Protein AF-A0A969IIK5-F1 (afdb_monomer)

Secondary structure (DSSP, 8-state):
----------------------------------PPP-PPPGGGG-EEETTEEE-EEEEE-SSEEEEEETTTTEEEEEEEE-TTS-EEE---S-SSHHHHHH-S-TTTTPPP-SS-SPPGGG---BTTB-

Solvent-accessible surface area (backbone atoms only — not comparable to full-atom values): 8649 Å² total; per-residue (Å²): 138,86,89,82,89,84,89,87,80,90,82,89,82,78,88,78,85,79,73,75,81,82,64,85,67,76,74,64,79,75,76,65,75,77,68,77,55,69,79,71,62,51,70,49,30,54,50,70,57,96,90,38,84,30,41,60,45,78,50,77,60,100,70,40,37,39,35,34,28,69,66,55,57,14,51,62,34,34,39,33,56,49,100,85,64,50,53,40,62,78,52,74,70,56,83,30,47,66,46,52,72,71,36,94,67,76,62,59,44,38,64,73,66,100,66,70,83,85,58,68,94,78,57,67,71,58,96,93,39,112

Sequence (130 aa):
MKYFFILLCIGIAACNNSAQNDSHTTNSMNTEKQLPAQLPNSNDFTNTVDGKPVSLYVLKTKHLQVAVTNYGARVVSILTADKNGNLVDVVVGPGTLQGFIDSKEPYYGAAIGRYGNRIAKGKFSLEGKE

Radius of gyration: 29.65 Å; Cα contacts (8 Å, |Δi|>4): 155; chains: 1; bounding box: 77×71×74 Å

Nearest PDB structures (foldseek):
  1so0-assembly4_D  TM=9.244E-01  e=1.349E-03  Homo sapiens
  4rnl-assembly4_D  TM=9.174E-01  e=1.330E-02  Streptomyces platensis
  1lur-assembly2_B  TM=9.137E-01  e=9.774E-02  Caenorhabditis elegans
  3v5n-assembly1_A  TM=3.559E-01  e=3.115E+00  Sinorhizobium meliloti 1021
  3v5n-assembly1_D  TM=3.744E-01  e=5.939E+00  Sinorhizobium meliloti 1021

Structure (mmCIF, N/CA/C/O backbone):
data_AF-A0A969IIK5-F1
#
_entry.id   AF-A0A969IIK5-F1
#
loop_
_atom_site.group_PDB
_atom_site.id
_atom_site.type_symbol
_atom_site.label_atom_id
_atom_site.label_alt_id
_atom_site.label_comp_id
_atom_site.label_asym_id
_atom_site.label_entity_id
_atom_site.label_seq_id
_atom_site.pdbx_PDB_ins_code
_atom_site.Cartn_x
_atom_site.Cartn_y
_atom_site.Cartn_z
_atom_site.occupancy
_atom_site.B_iso_or_equiv
_atom_site.auth_seq_id
_atom_site.auth_comp_id
_atom_site.auth_asym_id
_atom_site.auth_atom_id
_atom_site.pdbx_PDB_model_num
ATOM 1 N N . MET A 1 1 ? 54.899 -58.977 13.298 1.00 42.81 1 MET A N 1
ATOM 2 C CA . MET A 1 1 ? 55.547 -58.088 14.281 1.00 42.81 1 MET A CA 1
ATOM 3 C C . MET A 1 1 ? 54.466 -57.455 15.145 1.00 42.81 1 MET A C 1
ATOM 5 O O . MET A 1 1 ? 53.545 -56.882 14.591 1.00 42.81 1 MET A O 1
ATOM 9 N N . LYS A 1 2 ? 54.619 -57.628 16.467 1.00 40.28 2 LYS A N 1
ATOM 10 C CA . LYS A 1 2 ? 53.996 -56.930 17.612 1.00 40.28 2 LYS A CA 1
ATOM 11 C C . LYS A 1 2 ? 52.464 -56.965 17.793 1.00 40.28 2 LYS A C 1
ATOM 13 O O . LYS A 1 2 ? 51.731 -56.098 17.341 1.00 40.28 2 LYS A O 1
ATOM 18 N N . TYR A 1 3 ? 52.067 -57.963 18.586 1.00 44.69 3 TYR A N 1
ATOM 19 C CA . TYR A 1 3 ? 50.927 -58.007 19.509 1.00 44.69 3 TYR A CA 1
ATOM 20 C C . TYR A 1 3 ? 51.191 -57.171 20.779 1.00 44.69 3 TYR A C 1
ATOM 22 O O . TYR A 1 3 ? 52.332 -57.180 21.240 1.00 44.69 3 TYR A O 1
ATOM 30 N N . PHE A 1 4 ? 50.145 -56.566 21.366 1.00 51.97 4 PHE A N 1
ATOM 31 C CA . PHE A 1 4 ? 49.877 -56.374 22.819 1.00 51.97 4 PHE A CA 1
ATOM 32 C C . PHE A 1 4 ? 48.523 -55.619 22.921 1.00 51.97 4 PHE A C 1
ATOM 34 O O . PHE A 1 4 ? 48.443 -54.509 22.412 1.00 51.97 4 PHE A O 1
ATOM 41 N N . PHE A 1 5 ? 47.345 -56.154 23.276 1.00 43.84 5 PHE A N 1
ATOM 42 C CA . PHE A 1 5 ? 46.831 -56.856 24.470 1.00 43.84 5 PHE A CA 1
ATOM 43 C C . PHE A 1 5 ? 46.961 -56.072 25.800 1.00 43.84 5 PHE A C 1
ATOM 45 O O . PHE A 1 5 ? 48.067 -55.853 26.267 1.00 43.84 5 PHE A O 1
ATOM 52 N N . ILE A 1 6 ? 45.793 -55.787 26.415 1.00 42.25 6 ILE A N 1
ATOM 53 C CA . ILE A 1 6 ? 45.451 -55.849 27.865 1.00 42.25 6 ILE A CA 1
ATOM 54 C C . ILE A 1 6 ? 45.126 -54.542 28.616 1.00 42.25 6 ILE A C 1
ATOM 56 O O . ILE A 1 6 ? 46.024 -53.788 28.960 1.00 42.25 6 ILE A O 1
ATOM 60 N N . LEU A 1 7 ? 43.810 -54.442 28.925 1.00 41.62 7 LEU A N 1
ATOM 61 C CA . LEU A 1 7 ? 43.107 -54.073 30.184 1.00 41.62 7 LEU A CA 1
ATOM 62 C C . LEU A 1 7 ? 43.461 -52.740 30.877 1.00 41.62 7 LEU A C 1
ATOM 64 O O . LEU A 1 7 ? 44.579 -52.269 30.803 1.00 41.62 7 LEU A O 1
ATOM 68 N N . LEU A 1 8 ? 42.652 -52.117 31.737 1.00 45.31 8 LEU A N 1
ATOM 69 C CA . LEU A 1 8 ? 41.259 -52.151 32.225 1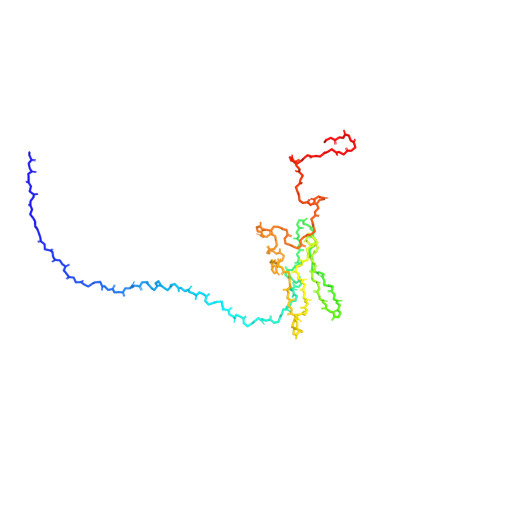.00 45.31 8 LEU A CA 1
ATOM 70 C C . LEU A 1 8 ? 41.303 -51.199 33.440 1.00 45.31 8 LEU A C 1
ATOM 72 O O . LEU A 1 8 ? 42.283 -51.258 34.177 1.00 45.31 8 LEU A O 1
ATOM 76 N N . CYS A 1 9 ? 40.280 -50.357 33.626 1.00 40.09 9 CYS A N 1
ATOM 77 C CA . CYS A 1 9 ? 39.748 -49.809 34.898 1.00 40.09 9 CYS A CA 1
ATOM 78 C C . CYS A 1 9 ? 38.956 -48.533 34.553 1.00 40.09 9 CYS A C 1
ATOM 80 O O . CYS A 1 9 ? 39.534 -47.494 34.263 1.00 40.09 9 CYS A O 1
ATOM 82 N N . ILE A 1 10 ? 37.651 -48.627 34.285 1.00 52.69 10 ILE A N 1
ATOM 83 C CA . ILE A 1 10 ? 36.560 -48.456 35.265 1.00 52.69 10 ILE A CA 1
ATOM 84 C C . ILE A 1 10 ? 36.731 -47.173 36.092 1.00 52.69 10 ILE A C 1
ATOM 86 O O . ILE A 1 10 ? 37.371 -47.170 37.137 1.00 52.69 10 ILE A O 1
ATOM 90 N N . GLY A 1 11 ? 36.085 -46.104 35.626 1.00 48.62 11 GLY A N 1
ATOM 91 C CA . GLY A 1 11 ? 35.717 -44.940 36.423 1.00 48.62 11 GLY A CA 1
ATOM 92 C C . GLY A 1 11 ? 34.214 -44.727 36.285 1.00 48.62 11 GLY A C 1
ATOM 93 O O . GLY A 1 11 ? 33.744 -44.201 35.282 1.00 48.62 11 GLY A O 1
ATOM 94 N N . ILE A 1 12 ? 33.463 -45.212 37.268 1.00 60.09 12 ILE A N 1
ATOM 95 C CA . ILE A 1 12 ? 32.034 -44.957 37.447 1.00 60.09 12 ILE A CA 1
ATOM 96 C C . ILE A 1 12 ? 31.938 -43.645 38.231 1.00 60.09 12 ILE A C 1
ATOM 98 O O . ILE A 1 12 ? 32.580 -43.551 39.273 1.00 60.09 12 ILE A O 1
ATOM 102 N N . ALA A 1 13 ? 31.154 -42.670 37.767 1.00 49.69 13 ALA A N 1
ATOM 103 C CA . ALA A 1 13 ? 30.126 -41.997 38.575 1.00 49.69 13 ALA A CA 1
ATOM 104 C C . ALA A 1 13 ? 29.624 -40.693 37.930 1.00 49.69 13 ALA A C 1
ATOM 106 O O . ALA A 1 13 ? 30.382 -39.763 37.679 1.00 49.69 13 ALA A O 1
ATOM 107 N N . ALA A 1 14 ? 28.294 -40.655 37.810 1.00 40.50 14 ALA A N 1
ATOM 108 C CA . ALA A 1 14 ? 27.405 -39.497 37.808 1.00 40.50 14 ALA A CA 1
ATOM 109 C C . ALA A 1 14 ? 27.432 -38.548 36.596 1.00 40.50 14 ALA A C 1
ATOM 111 O O . ALA A 1 14 ? 28.144 -37.548 36.549 1.00 40.50 14 ALA A O 1
ATOM 112 N N . CYS A 1 15 ? 26.491 -38.792 35.680 1.00 42.62 15 CYS A N 1
ATOM 113 C CA . CYS A 1 15 ? 25.853 -37.733 34.906 1.00 42.62 15 CYS A CA 1
ATOM 114 C C . CYS A 1 15 ? 25.255 -36.707 35.881 1.00 42.62 15 CYS A C 1
ATOM 116 O O . CYS A 1 15 ? 24.324 -37.039 36.616 1.00 42.62 15 CYS A O 1
ATOM 118 N N . ASN A 1 16 ? 25.767 -35.475 35.888 1.00 47.62 16 ASN A N 1
ATOM 119 C CA . ASN A 1 16 ? 25.029 -34.366 36.475 1.00 47.62 16 ASN A CA 1
ATOM 120 C C . ASN A 1 16 ? 24.072 -33.816 35.414 1.00 47.62 16 ASN A C 1
ATOM 122 O O . ASN A 1 16 ? 24.467 -33.523 34.284 1.00 47.62 16 ASN A O 1
ATOM 126 N N . ASN A 1 17 ? 22.800 -33.759 35.780 1.00 49.94 17 ASN A N 1
ATOM 127 C CA . ASN A 1 17 ? 21.692 -33.433 34.906 1.00 49.94 17 ASN A CA 1
ATOM 128 C C . ASN A 1 17 ? 21.657 -31.912 34.696 1.00 49.94 17 ASN A C 1
ATOM 130 O O . ASN A 1 17 ? 21.157 -31.178 35.541 1.00 49.94 17 ASN A O 1
ATOM 134 N N . SER A 1 18 ? 22.152 -31.450 33.554 1.00 47.81 18 SER A N 1
ATOM 135 C CA . SER A 1 18 ? 21.667 -30.212 32.939 1.00 47.81 18 SER A CA 1
ATOM 136 C C . SER A 1 18 ? 20.978 -30.608 31.642 1.00 47.81 18 SER A C 1
ATOM 138 O O . SER A 1 18 ? 21.447 -30.303 30.548 1.00 47.81 18 SER A O 1
ATOM 140 N N . ALA A 1 19 ? 19.905 -31.391 31.778 1.00 37.28 19 ALA A N 1
ATOM 141 C CA . ALA A 1 19 ? 19.026 -31.703 30.669 1.00 37.28 19 ALA A CA 1
ATOM 142 C C . ALA A 1 19 ? 18.372 -30.400 30.217 1.00 37.28 19 ALA A C 1
ATOM 144 O O . ALA A 1 19 ? 17.672 -29.727 30.979 1.00 37.28 19 ALA A O 1
ATOM 145 N N . GLN A 1 20 ? 18.657 -30.049 28.968 1.00 37.12 20 GLN A N 1
ATOM 146 C CA . GLN A 1 20 ? 17.870 -29.101 28.215 1.00 37.12 20 GLN A CA 1
ATOM 147 C C . GLN A 1 20 ? 16.406 -29.524 28.325 1.00 37.12 20 GLN A C 1
ATOM 149 O O . GLN A 1 20 ? 16.059 -30.669 28.037 1.00 37.12 20 GLN A O 1
ATOM 154 N N . ASN A 1 21 ? 15.553 -28.601 28.765 1.00 28.95 21 ASN A N 1
ATOM 155 C CA . ASN A 1 21 ? 14.134 -28.723 28.497 1.00 28.95 21 ASN A CA 1
ATOM 156 C C . ASN A 1 21 ? 13.971 -28.622 26.977 1.00 28.95 21 ASN A C 1
ATOM 158 O O . ASN A 1 21 ? 13.843 -27.526 26.435 1.00 28.95 21 ASN A O 1
ATOM 162 N N . ASP A 1 22 ? 13.931 -29.774 26.311 1.00 39.34 22 ASP A N 1
ATOM 163 C CA . ASP A 1 22 ? 13.134 -29.962 25.104 1.00 39.34 22 ASP A CA 1
ATOM 164 C C . ASP A 1 22 ? 11.659 -29.859 25.507 1.00 39.34 22 ASP A C 1
ATOM 166 O O . ASP A 1 22 ? 10.883 -30.813 25.504 1.00 39.34 22 ASP A O 1
ATOM 170 N N . SER A 1 23 ? 11.255 -28.654 25.896 1.00 28.80 23 SER A N 1
ATOM 171 C CA . SER A 1 23 ? 9.874 -28.259 25.763 1.00 28.80 23 SER A CA 1
ATOM 172 C C . SER A 1 23 ? 9.663 -28.057 24.273 1.00 28.80 23 SER A C 1
ATOM 174 O O . SER A 1 23 ? 10.060 -27.044 23.695 1.00 28.80 23 SER A O 1
ATOM 176 N N . HIS A 1 24 ? 8.997 -29.036 23.667 1.00 38.16 24 HIS A N 1
ATOM 177 C CA . HIS A 1 24 ? 8.016 -28.782 22.6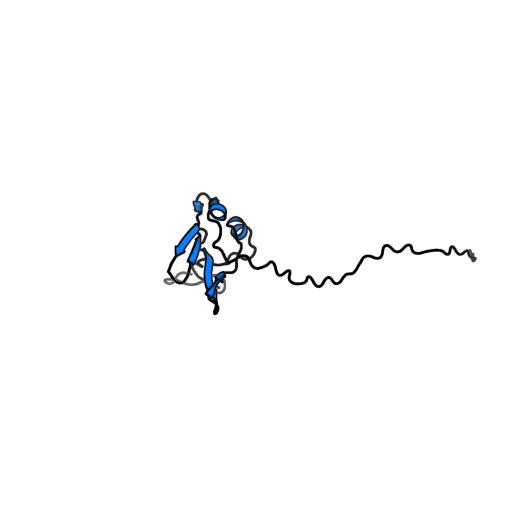29 1.00 38.16 24 HIS A CA 1
ATOM 178 C C . HIS A 1 24 ? 7.058 -27.723 23.187 1.00 38.16 24 HIS A C 1
ATOM 180 O O . HIS A 1 24 ? 5.989 -28.023 23.713 1.00 38.16 24 HIS A O 1
ATOM 186 N N . THR A 1 25 ? 7.484 -26.464 23.154 1.00 26.25 25 THR A N 1
ATOM 187 C CA . THR A 1 25 ? 6.641 -25.335 23.478 1.00 26.25 25 THR A CA 1
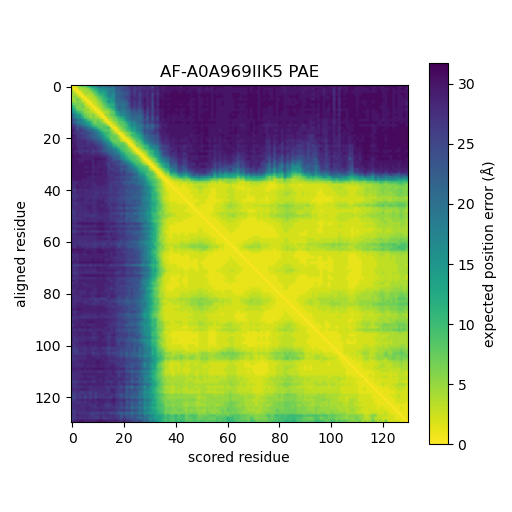ATOM 188 C C . THR A 1 25 ? 5.685 -25.265 22.306 1.00 26.25 25 THR A C 1
ATOM 190 O O . THR A 1 25 ? 5.971 -24.686 21.261 1.00 26.25 25 THR A O 1
ATOM 193 N N . THR A 1 26 ? 4.526 -25.901 22.471 1.00 33.22 26 THR A N 1
ATOM 194 C CA . THR A 1 26 ? 3.273 -25.260 22.098 1.00 33.22 26 THR A CA 1
ATOM 195 C C . THR A 1 26 ? 3.403 -23.813 22.542 1.00 33.22 26 THR A C 1
ATOM 197 O O . THR A 1 26 ? 3.145 -23.489 23.701 1.00 33.22 26 THR A O 1
ATOM 200 N N . ASN A 1 27 ? 3.864 -22.946 21.637 1.00 37.81 27 ASN A N 1
ATOM 201 C CA . ASN A 1 27 ? 3.551 -21.540 21.727 1.00 37.81 27 ASN A CA 1
ATOM 202 C C . ASN A 1 27 ? 2.044 -21.521 21.541 1.00 37.81 27 ASN A C 1
ATOM 204 O O . ASN A 1 27 ? 1.519 -21.479 20.429 1.00 37.81 27 ASN A O 1
ATOM 208 N N . SER A 1 28 ? 1.371 -21.677 22.683 1.00 32.97 28 SER A N 1
ATOM 209 C CA . SER A 1 28 ? 0.103 -21.057 22.976 1.00 32.97 28 SER A CA 1
ATOM 210 C C . SER A 1 28 ? 0.080 -19.790 22.147 1.00 32.97 28 SER A C 1
ATOM 212 O O . SER A 1 28 ? 0.968 -18.948 22.302 1.00 32.97 28 SER A O 1
ATOM 214 N N . MET A 1 29 ? -0.854 -19.713 21.199 1.00 34.84 29 MET A N 1
ATOM 215 C CA . MET A 1 29 ? -1.218 -18.435 20.617 1.00 34.84 29 MET A CA 1
ATOM 216 C C . MET A 1 29 ? -1.419 -17.534 21.824 1.00 34.84 29 MET A C 1
ATOM 218 O O . MET A 1 29 ? -2.343 -17.746 22.611 1.00 34.84 29 MET A O 1
ATOM 222 N N . ASN A 1 30 ? -0.458 -16.645 22.063 1.00 38.03 30 ASN A N 1
ATOM 223 C CA . ASN A 1 30 ? -0.621 -15.619 23.055 1.00 38.03 30 ASN A CA 1
ATOM 224 C C . ASN A 1 30 ? -1.806 -14.845 22.520 1.00 38.03 30 ASN A C 1
ATOM 226 O O . ASN A 1 30 ? -1.707 -14.151 21.509 1.00 38.03 30 ASN A O 1
ATOM 230 N N . THR A 1 31 ? -2.948 -15.040 23.163 1.00 42.44 31 THR A N 1
ATOM 231 C CA . THR A 1 31 ? -4.055 -14.113 23.108 1.00 42.44 31 THR A CA 1
ATOM 232 C C . THR A 1 31 ? -3.521 -12.836 23.749 1.00 42.44 31 THR A C 1
ATOM 234 O O . THR A 1 31 ? -3.816 -12.526 24.902 1.00 42.44 31 THR A O 1
ATOM 237 N N . GLU A 1 32 ? -2.676 -12.099 23.018 1.00 42.03 32 GLU A N 1
ATOM 238 C CA . GLU A 1 32 ? -2.658 -10.659 23.153 1.00 42.03 32 GLU A CA 1
ATOM 239 C C . GLU A 1 32 ? -4.114 -10.272 22.980 1.00 42.03 32 GLU A C 1
ATOM 241 O O . GLU A 1 32 ? -4.715 -10.455 21.921 1.00 42.03 32 GLU A O 1
ATOM 246 N N . LYS A 1 33 ? -4.712 -9.881 24.102 1.00 34.50 33 LYS A N 1
ATOM 247 C CA . LYS A 1 33 ? -6.000 -9.220 24.176 1.00 34.50 33 LYS A CA 1
ATOM 248 C C . LYS A 1 33 ? -6.017 -8.213 23.032 1.00 34.50 33 LYS A C 1
ATOM 250 O O . LYS A 1 33 ? -5.314 -7.213 23.135 1.00 34.50 33 LYS A O 1
ATOM 255 N N . GLN A 1 34 ? -6.715 -8.539 21.937 1.00 40.78 34 GLN A N 1
ATOM 256 C CA . GLN A 1 34 ? -6.649 -7.742 20.719 1.00 40.78 34 GLN A CA 1
ATOM 257 C C . GLN A 1 34 ? -7.012 -6.315 21.103 1.00 40.78 34 GLN A C 1
ATOM 259 O O . GLN A 1 34 ? -8.140 -6.035 21.519 1.00 40.78 34 GLN A O 1
ATOM 264 N N . LEU A 1 35 ? -6.011 -5.436 21.057 1.00 58.12 35 LEU A N 1
ATOM 265 C CA . LEU A 1 35 ? -6.226 -4.009 21.167 1.00 58.12 35 LEU A CA 1
ATOM 266 C C . LEU A 1 35 ? -7.248 -3.659 20.074 1.00 58.12 35 LEU A C 1
ATOM 268 O O . LEU A 1 35 ? -7.158 -4.230 18.982 1.00 58.12 35 LEU A O 1
ATOM 272 N N . PRO A 1 36 ? -8.251 -2.807 20.352 1.00 70.75 36 PRO A N 1
ATOM 273 C CA . PRO A 1 36 ? -9.234 -2.438 19.343 1.00 70.75 36 PRO A CA 1
ATOM 274 C C . PRO A 1 36 ? -8.517 -2.027 18.058 1.00 70.75 36 PRO A C 1
ATOM 276 O O . PRO A 1 36 ? -7.547 -1.268 18.112 1.00 70.75 36 PRO A O 1
ATOM 279 N N . ALA A 1 37 ? -8.971 -2.558 16.921 1.00 85.75 37 ALA A N 1
ATOM 280 C CA . ALA A 1 37 ? -8.328 -2.282 15.649 1.00 85.75 37 ALA A CA 1
ATOM 281 C C . ALA A 1 37 ? -8.296 -0.767 15.408 1.00 85.75 37 ALA A C 1
ATOM 283 O O . ALA A 1 37 ? -9.318 -0.079 15.505 1.00 85.75 37 ALA A O 1
ATOM 284 N N . GLN A 1 38 ? -7.105 -0.251 15.123 1.00 92.44 38 GLN A N 1
ATOM 285 C CA . GLN A 1 38 ? -6.845 1.168 14.933 1.00 92.44 38 GLN A CA 1
ATOM 286 C C . GLN A 1 38 ? -6.147 1.374 13.592 1.00 92.44 38 GLN A C 1
ATOM 288 O O . GLN A 1 38 ? -5.385 0.523 13.141 1.00 92.44 38 GLN A O 1
ATOM 293 N N . LEU A 1 39 ? -6.407 2.521 12.960 1.00 95.62 39 LEU A N 1
ATOM 294 C CA . LEU A 1 39 ? -5.683 2.914 11.760 1.00 95.62 39 LEU A CA 1
ATOM 295 C C . LEU A 1 39 ? -4.189 3.089 12.086 1.00 95.62 39 LEU A C 1
ATOM 297 O O . LEU A 1 39 ? -3.863 3.525 13.197 1.00 95.62 39 LEU A O 1
ATOM 301 N N . PRO A 1 40 ? -3.294 2.839 11.118 1.00 96.00 40 PRO A N 1
ATOM 302 C CA . PRO A 1 40 ? -1.874 3.104 11.287 1.00 96.00 40 PRO A CA 1
ATOM 303 C C . PRO A 1 40 ? -1.598 4.571 11.627 1.00 96.00 40 PRO A C 1
ATOM 305 O O . PRO A 1 40 ? -2.334 5.474 11.216 1.00 96.00 40 PRO A O 1
ATOM 308 N N . ASN A 1 41 ? -0.519 4.823 12.367 1.00 96.56 41 ASN A N 1
ATOM 309 C CA . ASN A 1 41 ? -0.106 6.182 12.689 1.00 96.56 41 ASN A CA 1
ATOM 310 C C . ASN A 1 41 ? 0.453 6.867 11.432 1.00 96.56 41 ASN A C 1
ATOM 312 O O . ASN A 1 41 ? 1.340 6.338 10.767 1.00 96.56 41 ASN A O 1
ATOM 316 N N . SER A 1 42 ? -0.026 8.071 11.118 1.00 96.94 42 SER A N 1
ATOM 317 C CA . SER A 1 42 ? 0.446 8.832 9.955 1.00 96.94 42 SER A CA 1
ATOM 318 C C . SER A 1 42 ? 1.957 9.103 9.973 1.00 96.94 42 SER A C 1
ATOM 320 O O . SER A 1 42 ? 2.566 9.185 8.905 1.00 96.94 42 SER A O 1
ATOM 322 N N . ASN A 1 43 ? 2.582 9.209 11.152 1.00 97.94 43 ASN A N 1
ATOM 323 C CA . ASN A 1 43 ? 4.029 9.416 11.273 1.00 97.94 43 ASN A CA 1
ATOM 324 C C . ASN A 1 43 ? 4.832 8.218 10.748 1.00 97.94 43 ASN A C 1
ATOM 326 O O . ASN A 1 43 ? 5.882 8.416 10.144 1.00 97.94 43 ASN A O 1
ATOM 330 N N . ASP A 1 44 ? 4.299 6.999 10.870 1.00 97.88 44 ASP A N 1
ATOM 331 C CA . ASP A 1 44 ? 4.940 5.777 10.364 1.00 97.88 44 ASP A CA 1
ATOM 332 C C . ASP A 1 44 ? 4.921 5.690 8.828 1.00 97.88 44 ASP A C 1
ATOM 334 O O . ASP A 1 44 ? 5.540 4.805 8.234 1.00 97.88 44 ASP A O 1
ATOM 338 N N . PHE A 1 45 ? 4.213 6.618 8.178 1.00 98.06 45 PHE A N 1
ATOM 339 C CA . PHE A 1 45 ? 4.075 6.738 6.729 1.00 98.06 45 PHE A CA 1
ATOM 340 C C . PHE A 1 45 ? 4.498 8.106 6.186 1.00 98.06 45 PHE A C 1
ATOM 342 O O . PHE A 1 45 ? 4.287 8.382 5.006 1.00 98.06 45 PHE A O 1
ATOM 349 N N . THR A 1 46 ? 5.096 8.963 7.016 1.00 98.00 46 THR A N 1
ATOM 350 C CA . THR A 1 46 ? 5.570 10.286 6.596 1.00 98.00 46 THR A CA 1
ATOM 351 C C . THR A 1 46 ? 7.080 10.249 6.400 1.00 98.00 46 THR A C 1
ATOM 353 O O . THR A 1 46 ? 7.835 10.208 7.366 1.00 98.00 46 THR A O 1
ATOM 356 N N . ASN A 1 47 ? 7.534 10.242 5.145 1.00 97.31 47 ASN A N 1
ATOM 357 C CA . ASN A 1 47 ? 8.960 10.272 4.799 1.00 97.31 47 ASN A CA 1
ATOM 358 C C . ASN A 1 47 ? 9.163 10.760 3.352 1.00 97.31 47 ASN A C 1
ATOM 360 O O . ASN A 1 47 ? 8.216 11.161 2.684 1.00 97.31 47 ASN A O 1
ATOM 364 N N . THR A 1 48 ? 10.393 10.710 2.848 1.00 97.81 48 THR A N 1
ATOM 365 C CA . THR A 1 48 ? 10.738 10.889 1.438 1.00 97.81 48 THR A CA 1
ATOM 366 C C . THR A 1 48 ? 11.330 9.592 0.892 1.00 97.81 48 THR A C 1
ATOM 368 O O . THR A 1 48 ? 12.273 9.057 1.466 1.00 97.81 48 THR A O 1
ATOM 371 N N . VAL A 1 49 ? 10.800 9.101 -0.228 1.00 97.31 49 VAL A N 1
ATOM 372 C CA . VAL A 1 49 ? 11.309 7.918 -0.943 1.00 97.31 49 VAL A CA 1
ATOM 373 C C . VAL A 1 49 ? 11.638 8.339 -2.369 1.00 97.31 49 VAL A C 1
ATOM 375 O O . VAL A 1 49 ? 10.802 8.944 -3.037 1.00 97.31 49 VAL A O 1
ATOM 378 N N . ASP A 1 50 ? 12.866 8.080 -2.820 1.00 96.44 50 ASP A N 1
ATOM 379 C CA . ASP A 1 50 ? 13.362 8.486 -4.146 1.00 96.44 50 ASP A CA 1
ATOM 380 C C . ASP A 1 50 ? 13.132 9.979 -4.457 1.00 96.44 50 ASP A C 1
ATOM 382 O O . ASP A 1 50 ? 12.720 10.363 -5.553 1.00 96.44 50 ASP A O 1
ATOM 386 N N . GLY A 1 51 ? 13.334 10.839 -3.451 1.00 97.81 51 GLY A N 1
ATOM 387 C CA . GLY A 1 51 ? 13.123 12.287 -3.559 1.00 97.81 51 GLY A CA 1
ATOM 388 C C . GLY A 1 51 ? 11.654 12.729 -3.610 1.00 97.81 51 GLY A C 1
ATOM 389 O O . GLY A 1 51 ? 11.389 13.913 -3.806 1.00 97.81 51 GLY A O 1
ATOM 390 N N . LYS A 1 52 ? 10.691 11.814 -3.432 1.00 98.00 52 LYS A N 1
ATOM 391 C CA . LYS A 1 52 ? 9.252 12.113 -3.433 1.00 98.00 52 LYS A CA 1
ATOM 392 C C . LYS A 1 52 ? 8.666 12.016 -2.024 1.00 98.00 52 LYS A C 1
ATOM 394 O O . LYS A 1 52 ? 8.921 11.024 -1.339 1.00 98.00 52 LYS A O 1
ATOM 399 N N . PRO A 1 53 ? 7.852 12.993 -1.591 1.00 98.25 53 PRO A N 1
ATOM 400 C CA . PRO A 1 53 ? 7.200 12.935 -0.291 1.00 98.25 53 PRO A CA 1
ATOM 401 C C . PRO A 1 53 ? 6.157 11.814 -0.253 1.00 98.25 53 PRO A C 1
ATOM 403 O O . PRO A 1 53 ? 5.339 11.658 -1.165 1.00 98.25 53 PRO A O 1
ATOM 406 N N . VAL A 1 54 ? 6.173 11.061 0.838 1.00 98.62 54 VAL A N 1
ATOM 407 C CA . VAL A 1 54 ? 5.226 9.999 1.157 1.00 98.62 54 VAL A CA 1
ATOM 408 C C . VAL A 1 54 ? 4.388 10.417 2.359 1.00 98.62 54 VAL A C 1
ATOM 410 O O . VAL A 1 54 ? 4.879 11.061 3.287 1.00 98.62 54 VAL A O 1
ATOM 413 N N . SER A 1 55 ? 3.099 10.102 2.319 1.00 98.56 55 SER A N 1
ATOM 414 C CA . SER A 1 55 ? 2.137 10.423 3.371 1.00 98.56 55 SER A CA 1
ATOM 415 C C . SER A 1 55 ? 1.030 9.373 3.446 1.00 98.56 55 SER A C 1
ATOM 417 O O . SER A 1 55 ? 0.843 8.568 2.524 1.00 98.56 55 SER A O 1
ATOM 419 N N . LEU A 1 56 ? 0.283 9.407 4.551 1.00 98.50 56 LEU A N 1
ATOM 420 C CA . LEU A 1 56 ? -0.928 8.621 4.767 1.00 98.50 56 LEU A CA 1
ATOM 421 C C . LEU A 1 56 ? -2.170 9.498 4.601 1.00 98.50 56 LEU A C 1
ATOM 423 O O . LEU A 1 56 ? -2.244 10.601 5.138 1.00 98.50 56 LEU A O 1
ATOM 427 N N . TYR A 1 57 ? -3.164 8.974 3.901 1.00 98.50 57 TYR A N 1
ATOM 428 C CA . TYR A 1 57 ? -4.448 9.610 3.650 1.00 98.50 57 TYR A CA 1
ATOM 429 C C . TYR A 1 57 ? -5.547 8.725 4.225 1.00 98.50 57 TYR A C 1
ATOM 431 O O . TYR A 1 57 ? -5.586 7.527 3.951 1.00 98.50 57 TYR A O 1
ATOM 439 N N . VAL A 1 58 ? -6.448 9.309 5.014 1.00 98.19 58 VAL A N 1
ATOM 440 C CA . VAL A 1 58 ? -7.543 8.575 5.658 1.00 98.19 58 VAL A CA 1
ATOM 441 C C . VAL A 1 58 ? -8.879 9.003 5.067 1.00 98.19 58 VAL A C 1
ATOM 443 O O . VAL A 1 58 ? -9.249 10.174 5.103 1.00 98.19 58 VAL A O 1
ATOM 446 N N . LEU A 1 59 ? -9.621 8.026 4.555 1.00 98.19 59 LEU A N 1
ATOM 447 C CA . LEU A 1 59 ? -10.989 8.162 4.073 1.00 98.19 59 LEU A CA 1
ATOM 448 C C . LEU A 1 59 ? -11.923 7.605 5.148 1.00 98.19 59 LEU A C 1
ATOM 450 O O . LEU A 1 59 ? -11.774 6.457 5.565 1.00 98.19 59 LEU A O 1
ATOM 454 N N . LYS A 1 60 ? -12.897 8.396 5.603 1.00 97.38 60 LYS A N 1
ATOM 455 C CA . LYS A 1 60 ? -13.809 8.005 6.685 1.00 97.38 60 LYS A CA 1
ATOM 456 C C . LYS A 1 60 ? -15.262 8.167 6.277 1.00 97.38 60 LYS A 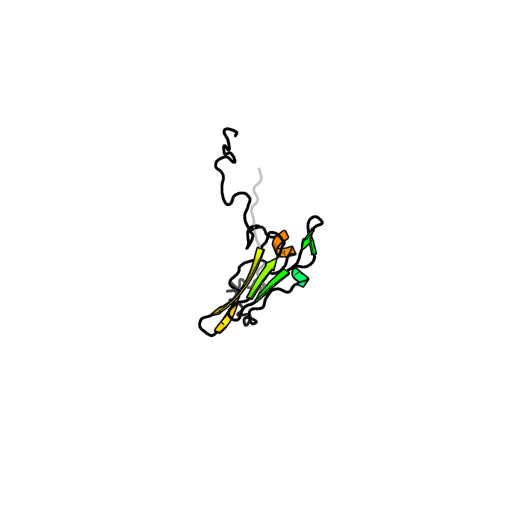C 1
ATOM 458 O O . LYS A 1 60 ? -15.660 9.197 5.743 1.00 97.38 60 LYS A O 1
ATOM 463 N N . THR A 1 61 ? -16.061 7.156 6.594 1.00 96.94 61 THR A N 1
ATOM 464 C CA . THR A 1 61 ? -17.521 7.175 6.472 1.00 96.94 61 THR A CA 1
ATOM 465 C C . THR A 1 61 ? -18.158 6.798 7.812 1.00 96.94 61 THR A C 1
ATOM 467 O O . THR A 1 61 ? -17.463 6.563 8.801 1.00 96.94 61 THR A O 1
ATOM 470 N N . LYS A 1 62 ? -19.493 6.708 7.853 1.00 94.19 62 LYS A N 1
ATOM 471 C CA . LYS A 1 62 ? -20.221 6.177 9.017 1.00 94.19 62 LYS A CA 1
ATOM 472 C C . LYS A 1 62 ? -19.999 4.673 9.244 1.00 94.19 62 LYS A C 1
ATOM 474 O O . LYS A 1 62 ? -20.313 4.194 10.326 1.00 94.19 62 LYS A O 1
ATOM 479 N N . HIS A 1 63 ? -19.515 3.932 8.244 1.00 93.00 63 HIS A N 1
ATOM 480 C CA . HIS A 1 63 ? -19.465 2.461 8.272 1.00 93.00 63 HIS A CA 1
ATOM 481 C C . HIS A 1 63 ? -18.047 1.888 8.231 1.00 93.00 63 HIS A C 1
ATOM 483 O O . HIS A 1 63 ? -17.823 0.774 8.696 1.00 93.00 63 HIS A O 1
ATOM 489 N N . LEU A 1 64 ? -17.094 2.630 7.668 1.00 96.31 64 LEU A N 1
ATOM 490 C CA . LEU A 1 64 ? -15.715 2.176 7.520 1.00 96.31 64 LEU A CA 1
ATOM 491 C C . LEU A 1 64 ? -14.722 3.336 7.500 1.00 96.31 64 LEU A C 1
ATOM 493 O O . LEU A 1 64 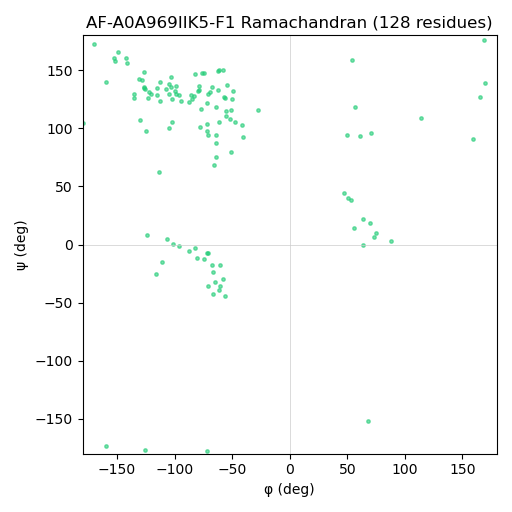? -15.084 4.485 7.211 1.00 96.31 64 LEU A O 1
ATOM 497 N N . GLN A 1 65 ? -13.463 3.001 7.766 1.00 98.19 65 GLN A N 1
ATOM 498 C CA . GLN A 1 65 ? -12.303 3.869 7.593 1.00 98.19 65 GLN A CA 1
ATOM 499 C C . GLN A 1 65 ? -11.266 3.154 6.726 1.00 98.19 65 GLN A C 1
ATOM 501 O O . GLN A 1 65 ? -10.992 1.982 6.954 1.00 98.19 65 GLN A O 1
ATOM 506 N N . VAL A 1 66 ? -10.682 3.853 5.756 1.00 98.38 66 VAL A N 1
ATOM 507 C CA . VAL A 1 66 ? -9.617 3.330 4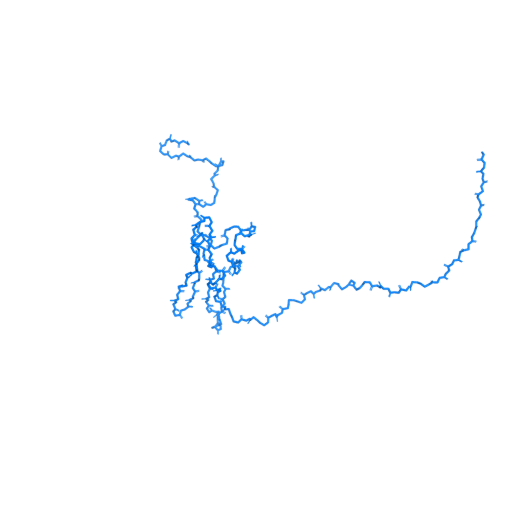.888 1.00 98.38 66 VAL A CA 1
ATOM 508 C C . VAL A 1 66 ? -8.401 4.226 5.015 1.00 98.38 66 VAL A C 1
ATOM 510 O O . VAL A 1 66 ? -8.530 5.443 4.885 1.00 98.38 66 VAL A O 1
ATOM 513 N N . ALA A 1 67 ? -7.228 3.636 5.222 1.00 98.38 67 ALA A N 1
ATOM 514 C CA . ALA A 1 67 ? -5.959 4.339 5.113 1.00 98.38 67 ALA A CA 1
ATOM 515 C C . ALA A 1 67 ? -5.253 3.948 3.809 1.00 98.38 67 ALA A C 1
ATOM 517 O O . ALA A 1 67 ? -5.090 2.765 3.497 1.00 98.38 67 ALA A O 1
ATOM 518 N N . VAL A 1 68 ? -4.829 4.959 3.055 1.00 98.56 68 VAL A N 1
ATOM 519 C CA . VAL A 1 68 ? -4.122 4.821 1.782 1.00 98.56 68 VAL A CA 1
ATOM 520 C C . VAL A 1 68 ? -2.827 5.615 1.852 1.00 98.56 68 VAL A C 1
ATOM 522 O O . VAL A 1 68 ? -2.841 6.766 2.274 1.00 98.56 68 VAL A O 1
ATOM 525 N N . THR A 1 69 ? -1.706 5.046 1.415 1.00 98.56 69 THR A N 1
ATOM 526 C CA . THR A 1 69 ? -0.463 5.808 1.222 1.00 98.56 69 THR A CA 1
ATOM 527 C C . THR A 1 69 ? -0.228 6.097 -0.255 1.00 98.56 69 THR A C 1
ATOM 529 O O . THR A 1 69 ? -0.506 5.268 -1.123 1.00 98.56 69 THR A O 1
ATOM 532 N N . ASN A 1 70 ? 0.325 7.271 -0.561 1.00 98.19 70 ASN A N 1
ATOM 533 C CA . ASN A 1 70 ? 0.760 7.601 -1.920 1.00 98.19 70 ASN A CA 1
ATOM 534 C C . ASN A 1 70 ? 2.027 6.832 -2.351 1.00 98.19 70 ASN A C 1
ATOM 536 O O . ASN A 1 70 ? 2.373 6.861 -3.533 1.00 98.19 70 ASN A O 1
ATOM 540 N N . TYR A 1 71 ? 2.684 6.085 -1.457 1.00 97.62 71 TYR A N 1
ATOM 541 C CA . TYR A 1 71 ? 3.703 5.113 -1.846 1.00 97.62 71 TYR A CA 1
ATOM 542 C C . TYR A 1 71 ? 3.044 3.903 -2.521 1.00 97.62 71 TYR A C 1
ATOM 544 O O . TYR A 1 71 ? 2.530 2.999 -1.862 1.00 97.62 71 TYR A O 1
ATOM 552 N N . GLY A 1 72 ? 3.040 3.887 -3.858 1.00 96.50 72 GLY A N 1
ATOM 553 C CA . GLY A 1 72 ? 2.419 2.827 -4.668 1.00 96.50 72 GLY A CA 1
ATOM 554 C C . GLY A 1 72 ? 0.888 2.803 -4.621 1.00 96.50 72 GLY A C 1
ATOM 555 O O . GLY A 1 72 ? 0.298 1.770 -4.934 1.00 96.50 72 GLY A O 1
ATOM 556 N N . ALA A 1 73 ? 0.261 3.915 -4.205 1.00 97.50 73 ALA A N 1
ATOM 557 C CA . ALA A 1 73 ? -1.187 4.039 -4.002 1.00 97.50 73 ALA A CA 1
ATOM 558 C C . ALA A 1 73 ? -1.767 2.860 -3.194 1.00 97.50 73 ALA A C 1
ATOM 560 O O . ALA A 1 73 ? -2.778 2.267 -3.570 1.00 97.50 73 ALA A O 1
ATOM 561 N N . ARG A 1 74 ? -1.067 2.480 -2.116 1.00 98.06 74 ARG A N 1
ATOM 562 C CA . ARG A 1 74 ? -1.366 1.273 -1.345 1.00 98.06 74 ARG A CA 1
ATOM 563 C C . ARG A 1 74 ? -2.528 1.490 -0.396 1.00 98.06 74 ARG A C 1
ATOM 565 O O . ARG A 1 74 ? -2.496 2.440 0.384 1.00 98.06 74 ARG A O 1
ATOM 572 N N . VAL A 1 75 ? -3.48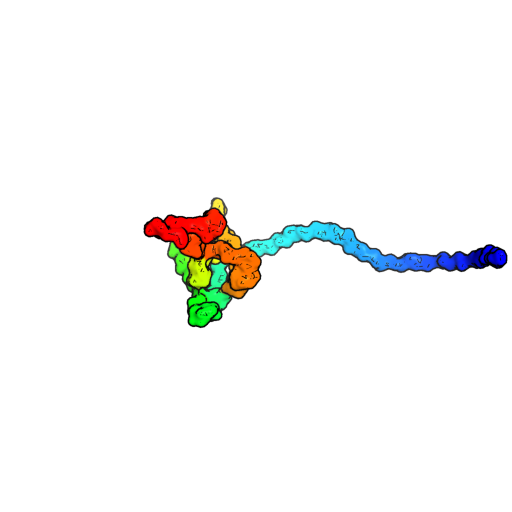1 0.565 -0.385 1.00 98.44 75 VAL A N 1
ATOM 573 C CA . VAL A 1 75 ? -4.414 0.404 0.737 1.00 98.44 75 VAL A CA 1
ATOM 574 C C . VAL A 1 75 ? -3.677 -0.321 1.859 1.00 98.44 75 VAL A C 1
ATOM 576 O O . VAL A 1 75 ? -3.254 -1.458 1.672 1.00 98.44 75 VAL A O 1
ATOM 579 N N . VAL A 1 76 ? -3.504 0.333 3.008 1.00 98.06 76 VAL A N 1
ATOM 580 C CA . VAL A 1 76 ? -2.705 -0.207 4.127 1.00 98.06 76 VAL A CA 1
ATOM 581 C C . VAL A 1 76 ? -3.543 -0.598 5.340 1.00 98.06 76 VAL A C 1
ATOM 583 O O . VAL A 1 76 ? -3.048 -1.303 6.206 1.00 98.06 76 VAL A O 1
ATOM 586 N N . SER A 1 77 ? -4.799 -0.151 5.404 1.00 98.19 77 SER A N 1
ATOM 587 C CA . SER A 1 77 ? -5.750 -0.527 6.454 1.00 98.19 77 SER A CA 1
ATOM 588 C C . SER A 1 77 ? -7.180 -0.283 5.981 1.00 98.19 77 SER A C 1
ATOM 590 O O . SER A 1 77 ? -7.457 0.740 5.343 1.00 98.19 77 SER A O 1
ATOM 592 N N . ILE A 1 78 ? -8.089 -1.202 6.306 1.00 98.25 78 ILE A N 1
ATOM 593 C CA . ILE A 1 78 ? -9.537 -0.992 6.206 1.00 98.25 78 ILE A CA 1
ATOM 594 C C . ILE A 1 78 ? -10.141 -1.421 7.536 1.00 98.25 78 ILE A C 1
ATOM 596 O O . ILE A 1 78 ? -10.272 -2.612 7.801 1.00 98.25 78 ILE A O 1
ATOM 600 N N . LEU A 1 79 ? -10.576 -0.451 8.338 1.00 98.06 79 LEU A N 1
ATOM 601 C CA . LEU A 1 79 ? -11.355 -0.727 9.538 1.00 98.06 79 LEU A CA 1
ATOM 602 C C . LEU A 1 79 ? -12.838 -0.798 9.205 1.00 98.06 79 LEU A C 1
ATOM 604 O O . LEU A 1 79 ? -13.427 0.179 8.729 1.00 98.06 79 LEU A O 1
ATOM 608 N N . THR A 1 80 ? -13.454 -1.927 9.528 1.00 97.31 80 THR A N 1
ATOM 609 C CA . THR A 1 80 ? -14.898 -2.137 9.400 1.00 97.31 80 THR A CA 1
ATOM 610 C C . THR A 1 80 ? -15.432 -2.969 10.561 1.00 97.31 80 THR A C 1
ATOM 612 O O . THR A 1 80 ? -14.661 -3.612 11.265 1.00 97.31 80 THR A O 1
ATOM 615 N N . ALA A 1 81 ? -16.739 -2.914 10.810 1.00 96.31 81 ALA A N 1
ATOM 616 C CA . ALA A 1 81 ? -17.359 -3.644 11.906 1.00 96.31 81 ALA A CA 1
ATOM 617 C C . ALA A 1 81 ? -17.566 -5.126 11.551 1.00 96.31 81 ALA A C 1
ATOM 619 O O . ALA A 1 81 ? -18.050 -5.452 10.467 1.00 96.31 81 ALA A O 1
ATOM 620 N N . ASP A 1 82 ? -17.248 -6.020 12.485 1.00 95.06 82 ASP A N 1
ATOM 621 C CA . ASP A 1 82 ? -17.658 -7.421 12.443 1.00 95.06 82 ASP A CA 1
ATOM 622 C C . ASP A 1 82 ? -19.170 -7.577 12.728 1.00 95.06 82 ASP A C 1
ATOM 624 O O . ASP A 1 82 ? -19.901 -6.609 12.960 1.00 95.06 82 ASP A O 1
ATOM 628 N N . LYS A 1 83 ? -19.660 -8.823 12.762 1.00 96.06 83 LYS A N 1
ATOM 629 C CA . LYS A 1 83 ? -21.077 -9.130 13.044 1.00 96.06 83 LYS A CA 1
ATOM 630 C C . LYS A 1 83 ? -21.574 -8.668 14.425 1.00 96.06 83 LYS A C 1
ATOM 632 O O . LYS A 1 83 ? -22.779 -8.616 14.639 1.00 96.06 83 LYS A O 1
ATOM 637 N N . ASN A 1 84 ? -20.666 -8.386 1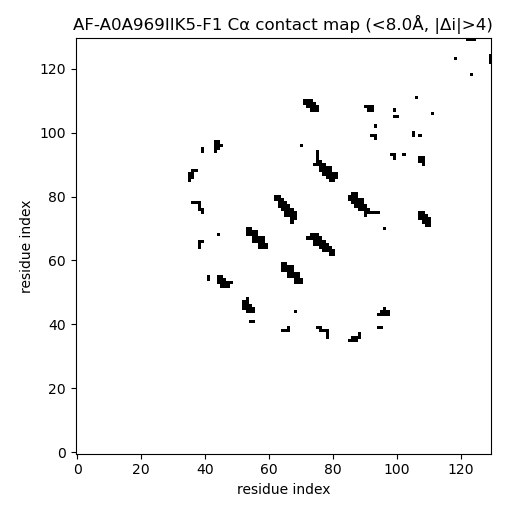5.356 1.00 96.00 84 ASN A N 1
ATOM 638 C CA . ASN A 1 84 ? -20.963 -7.935 16.713 1.00 96.00 84 ASN A CA 1
ATOM 639 C C . ASN A 1 84 ? -20.769 -6.413 16.868 1.00 96.00 84 ASN A C 1
ATOM 641 O O . ASN A 1 84 ? -20.965 -5.887 17.960 1.00 96.00 84 ASN A O 1
ATOM 645 N N . GLY A 1 85 ? -20.385 -5.704 15.799 1.00 93.25 85 GLY A N 1
ATOM 646 C CA . GLY A 1 85 ? -20.119 -4.267 15.822 1.00 93.25 85 GLY A CA 1
ATOM 647 C C . GLY A 1 85 ? -18.681 -3.884 16.191 1.00 93.25 85 GLY A C 1
ATOM 648 O O . GLY A 1 85 ? -18.386 -2.692 16.274 1.00 93.25 85 GLY A O 1
ATOM 649 N N . ASN A 1 86 ? -17.778 -4.846 16.403 1.00 94.50 86 ASN A N 1
ATOM 650 C CA . ASN A 1 86 ? -16.387 -4.553 16.749 1.00 94.50 86 ASN A CA 1
ATOM 651 C C . ASN A 1 86 ? -15.605 -4.167 15.496 1.00 94.50 86 ASN A C 1
ATOM 653 O O . ASN A 1 86 ? -15.666 -4.875 14.493 1.00 94.50 86 ASN A O 1
ATOM 657 N N . LEU A 1 87 ? -14.835 -3.079 15.552 1.00 94.75 87 LEU A N 1
ATOM 658 C CA . LEU A 1 87 ? -13.954 -2.721 14.442 1.00 94.75 87 LEU A CA 1
ATOM 659 C C . LEU A 1 87 ? -12.802 -3.721 14.319 1.00 94.75 87 LEU A C 1
ATOM 661 O O . LEU A 1 87 ? -12.106 -4.002 15.295 1.00 94.75 87 LEU A O 1
ATOM 665 N N . VAL A 1 88 ? -12.587 -4.196 13.096 1.00 96.31 88 VAL A N 1
ATOM 666 C CA . VAL A 1 88 ? -11.492 -5.076 12.691 1.00 96.31 88 VAL A CA 1
ATOM 667 C C . VAL A 1 88 ? -10.787 -4.486 11.476 1.00 96.31 88 VAL A C 1
ATOM 669 O O . VAL A 1 88 ? -11.443 -3.926 10.593 1.00 96.31 88 VAL A O 1
ATOM 672 N N . ASP A 1 89 ? -9.459 -4.604 11.434 1.00 97.00 89 ASP A N 1
ATOM 673 C CA . ASP A 1 89 ? -8.703 -4.353 10.208 1.00 97.00 89 ASP A CA 1
ATOM 674 C C . ASP A 1 89 ? -8.729 -5.606 9.339 1.00 97.00 89 ASP A C 1
ATOM 676 O O . ASP A 1 89 ? -8.422 -6.703 9.810 1.00 97.00 89 ASP A O 1
ATOM 680 N N . VAL A 1 90 ? -9.125 -5.447 8.081 1.00 96.69 90 VAL A N 1
ATOM 681 C CA . VAL A 1 90 ? -9.246 -6.553 7.123 1.00 96.69 90 VAL A CA 1
ATOM 682 C C . VAL A 1 90 ? -8.143 -6.553 6.064 1.00 96.69 90 VAL A C 1
ATOM 684 O O . VAL A 1 90 ? -8.179 -7.370 5.144 1.00 96.69 90 VAL A O 1
ATOM 687 N N . VAL A 1 91 ? -7.161 -5.652 6.167 1.00 96.81 91 VAL A N 1
ATOM 688 C CA . VAL A 1 91 ? -6.021 -5.576 5.245 1.00 96.81 91 VAL A CA 1
ATOM 689 C C . VAL A 1 91 ? -4.798 -6.257 5.848 1.00 96.81 91 VAL A C 1
ATOM 691 O O . VAL A 1 91 ? -4.464 -6.069 7.013 1.00 96.81 91 VAL A O 1
ATOM 694 N N . VAL A 1 92 ? -4.100 -7.038 5.024 1.00 94.75 92 VAL A N 1
ATOM 695 C CA . VAL A 1 92 ? -2.829 -7.671 5.388 1.00 94.75 92 VAL A CA 1
ATOM 696 C C . VAL A 1 92 ? -1.676 -6.852 4.825 1.00 94.75 92 VAL A C 1
ATOM 698 O O . VAL A 1 92 ? -1.640 -6.554 3.630 1.00 94.75 92 VAL A O 1
ATOM 701 N N . GLY A 1 93 ? -0.706 -6.537 5.677 1.00 94.00 93 GLY A N 1
ATOM 702 C CA . GLY A 1 93 ? 0.536 -5.893 5.278 1.00 94.00 93 GLY A CA 1
ATOM 703 C C . GLY A 1 93 ? 1.344 -5.396 6.479 1.00 94.00 93 GLY A C 1
ATOM 704 O O . GLY A 1 93 ? 0.899 -5.514 7.621 1.00 94.00 93 GLY A O 1
ATOM 705 N N . PRO A 1 94 ? 2.547 -4.853 6.237 1.00 95.12 94 PRO A N 1
ATOM 706 C CA . PRO A 1 94 ? 3.334 -4.177 7.261 1.00 95.12 94 PRO A CA 1
ATOM 707 C C . PRO A 1 94 ? 2.615 -2.951 7.844 1.00 95.12 94 PRO A C 1
ATOM 709 O O . PRO A 1 94 ? 1.877 -2.260 7.148 1.00 95.12 94 PRO A O 1
ATOM 712 N N . GLY A 1 95 ? 2.889 -2.631 9.110 1.00 94.19 95 GLY A N 1
ATOM 713 C CA . GLY A 1 95 ? 2.289 -1.478 9.793 1.00 94.19 95 GLY A CA 1
ATOM 714 C C . GLY A 1 95 ? 2.964 -0.127 9.524 1.00 94.19 95 GLY A C 1
ATOM 715 O O . GLY A 1 95 ? 2.492 0.881 10.036 1.00 94.19 95 GLY A O 1
ATOM 716 N N . THR A 1 96 ? 4.064 -0.085 8.761 1.00 97.12 96 THR A N 1
ATOM 717 C CA . THR A 1 96 ? 4.876 1.128 8.541 1.00 97.12 96 THR A CA 1
ATOM 718 C C . THR A 1 96 ? 5.369 1.221 7.099 1.00 97.12 96 THR A C 1
ATOM 720 O O . THR A 1 96 ? 5.534 0.200 6.427 1.00 97.12 96 THR A O 1
ATOM 723 N N . LE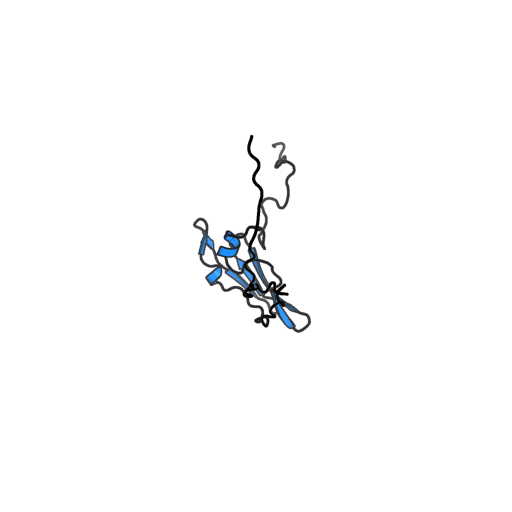U A 1 97 ? 5.681 2.435 6.630 1.00 97.62 97 LEU A N 1
ATOM 724 C CA . LEU A 1 97 ? 6.274 2.661 5.307 1.00 97.62 97 LEU A CA 1
ATOM 725 C C . LEU A 1 97 ? 7.575 1.879 5.119 1.00 97.62 97 LEU A C 1
ATOM 727 O O . LEU A 1 97 ? 7.748 1.239 4.085 1.00 97.62 97 LEU A O 1
ATOM 731 N N . GLN A 1 98 ? 8.461 1.888 6.119 1.00 97.38 98 GLN A N 1
ATOM 732 C CA . GLN A 1 98 ? 9.718 1.142 6.045 1.00 97.38 98 GLN A CA 1
ATOM 733 C C . GLN A 1 98 ? 9.462 -0.365 5.907 1.00 97.38 98 GLN A C 1
ATOM 735 O O . GLN A 1 98 ? 10.097 -1.026 5.093 1.00 97.38 98 GLN A O 1
ATOM 740 N N . GLY A 1 99 ? 8.453 -0.892 6.607 1.00 96.81 99 GLY A N 1
ATOM 741 C CA . GLY A 1 99 ? 8.041 -2.283 6.457 1.00 96.81 99 GLY A CA 1
ATOM 742 C C . GLY A 1 99 ? 7.581 -2.628 5.037 1.00 96.81 99 GLY A C 1
ATOM 743 O O . GLY A 1 99 ? 7.870 -3.721 4.560 1.00 96.81 99 GLY A O 1
ATOM 744 N N . PHE A 1 100 ? 6.910 -1.710 4.334 1.00 96.75 100 PHE A N 1
ATOM 745 C CA . PHE A 1 100 ? 6.562 -1.903 2.919 1.00 96.75 100 PHE A CA 1
ATOM 746 C C . PHE A 1 100 ? 7.776 -1.833 1.987 1.00 96.75 100 PHE A C 1
ATOM 748 O O . PHE A 1 100 ? 7.800 -2.564 1.000 1.00 96.75 100 PHE A O 1
ATOM 755 N N . ILE A 1 101 ? 8.753 -0.970 2.277 1.00 96.00 101 ILE A N 1
ATOM 756 C CA . ILE A 1 101 ? 9.992 -0.841 1.491 1.00 96.00 101 ILE A CA 1
ATOM 757 C C . ILE A 1 101 ? 10.839 -2.115 1.610 1.00 96.00 101 ILE A C 1
ATOM 759 O O . ILE A 1 101 ? 11.330 -2.620 0.604 1.00 96.00 101 ILE A O 1
ATOM 763 N N . ASP A 1 102 ? 10.951 -2.661 2.822 1.00 96.44 102 ASP A N 1
ATOM 764 C CA . ASP A 1 102 ? 11.793 -3.826 3.116 1.00 96.44 102 ASP A CA 1
ATOM 765 C C . ASP A 1 102 ? 11.075 -5.171 2.897 1.00 96.44 102 ASP A C 1
ATOM 767 O O . ASP A 1 102 ? 11.677 -6.243 3.023 1.00 96.44 102 ASP A O 1
ATOM 771 N N . SER A 1 103 ? 9.773 -5.142 2.593 1.00 95.62 103 SER A N 1
ATOM 772 C CA . SER A 1 103 ? 8.965 -6.349 2.418 1.00 95.62 103 SER A CA 1
ATOM 773 C C . SER A 1 103 ? 9.469 -7.198 1.251 1.00 95.62 103 SER A C 1
ATOM 775 O O . SER A 1 103 ? 9.634 -6.725 0.128 1.00 95.62 103 SER A O 1
ATOM 777 N N . LYS A 1 104 ? 9.604 -8.508 1.489 1.00 95.00 104 LYS A N 1
ATOM 778 C CA . LYS A 1 104 ? 9.851 -9.494 0.422 1.00 95.00 104 LYS A CA 1
ATOM 779 C C . LYS A 1 104 ? 8.666 -9.645 -0.535 1.00 95.00 104 LYS A C 1
ATOM 781 O O . LYS A 1 104 ? 8.853 -10.098 -1.657 1.00 95.00 104 LYS A O 1
ATOM 786 N N . GLU A 1 105 ? 7.464 -9.304 -0.075 1.00 94.00 105 GLU A N 1
ATOM 787 C CA . GLU A 1 105 ? 6.235 -9.297 -0.866 1.00 94.00 105 GLU A CA 1
ATOM 788 C C . GLU A 1 105 ? 5.877 -7.834 -1.203 1.00 94.00 105 GLU A C 1
ATOM 790 O O . GLU A 1 105 ? 5.390 -7.105 -0.329 1.00 94.00 105 GLU A O 1
ATOM 795 N N . PRO A 1 106 ? 6.177 -7.357 -2.427 1.00 89.56 106 PRO A N 1
ATOM 796 C CA . PRO A 1 106 ? 6.087 -5.939 -2.775 1.00 89.56 106 PRO A CA 1
ATOM 797 C C . PRO A 1 106 ? 4.662 -5.467 -3.106 1.00 89.56 106 PRO A C 1
ATOM 799 O O . PRO A 1 106 ? 4.435 -4.253 -3.223 1.00 89.56 106 PRO A O 1
ATOM 802 N N . TYR A 1 107 ? 3.708 -6.391 -3.281 1.00 95.06 107 TYR A N 1
ATOM 803 C CA . TYR A 1 107 ? 2.392 -6.099 -3.855 1.00 95.06 107 TYR A CA 1
ATOM 804 C C . TYR A 1 107 ? 1.284 -5.848 -2.825 1.00 95.06 107 TYR A C 1
ATOM 806 O O . TYR A 1 107 ? 0.163 -5.535 -3.229 1.00 95.06 107 TYR A O 1
ATOM 814 N N . TYR A 1 108 ? 1.562 -5.937 -1.517 1.00 96.81 108 TYR A N 1
ATOM 815 C CA . TYR A 1 108 ? 0.557 -5.684 -0.475 1.00 96.81 108 TYR A CA 1
ATOM 816 C C . TYR A 1 108 ? -0.154 -4.344 -0.684 1.00 96.81 108 TYR A C 1
ATOM 818 O O . TYR A 1 108 ? 0.465 -3.277 -0.642 1.00 96.81 108 TYR A O 1
ATOM 826 N N . GLY A 1 109 ? -1.461 -4.428 -0.942 1.00 96.12 109 GLY A N 1
ATOM 827 C CA . GLY A 1 109 ? -2.360 -3.288 -1.104 1.00 96.12 109 GLY A CA 1
ATOM 828 C C . GLY A 1 109 ? -2.069 -2.368 -2.292 1.00 96.12 109 GLY A C 1
ATOM 829 O O . GLY A 1 109 ? -2.788 -1.386 -2.450 1.00 96.12 109 GLY A O 1
ATOM 830 N N . ALA A 1 110 ? -1.039 -2.635 -3.101 1.00 97.38 110 ALA A N 1
ATOM 831 C CA . ALA A 1 110 ? -0.530 -1.707 -4.108 1.00 97.38 110 ALA A CA 1
ATOM 832 C C . ALA A 1 110 ? -1.416 -1.629 -5.351 1.00 97.38 110 ALA A C 1
ATOM 834 O O . ALA A 1 110 ? -1.972 -2.629 -5.808 1.00 97.38 110 ALA A O 1
ATOM 835 N N . ALA A 1 111 ? -1.467 -0.446 -5.962 1.00 97.44 111 ALA A N 1
ATOM 836 C CA . ALA A 1 111 ? -1.986 -0.312 -7.314 1.00 97.44 111 ALA A CA 1
ATOM 837 C C . ALA A 1 111 ? -0.983 -0.919 -8.310 1.00 97.44 111 ALA A C 1
ATOM 839 O O . ALA A 1 111 ? 0.174 -0.499 -8.382 1.00 97.44 111 ALA A O 1
ATOM 840 N N . ILE A 1 112 ? -1.423 -1.908 -9.090 1.00 96.94 112 ILE A N 1
ATOM 841 C CA . ILE A 1 112 ? -0.562 -2.644 -10.024 1.00 96.94 112 ILE A CA 1
ATOM 842 C C . ILE A 1 112 ? -0.672 -2.053 -11.435 1.00 96.94 112 ILE A C 1
ATOM 844 O O . ILE A 1 112 ? -1.770 -1.919 -11.972 1.00 96.94 112 ILE A O 1
ATOM 848 N N . GLY A 1 113 ? 0.466 -1.740 -12.065 1.00 95.56 113 GLY A N 1
ATOM 849 C CA . GLY A 1 113 ? 0.510 -1.190 -13.423 1.00 95.56 113 GLY A CA 1
ATOM 850 C C . GLY A 1 113 ? 1.922 -1.127 -14.021 1.00 95.56 113 GLY A C 1
ATOM 851 O O . GLY A 1 113 ? 2.907 -1.399 -13.344 1.00 95.56 113 GLY A O 1
ATOM 852 N N . ARG A 1 114 ? 2.082 -0.784 -15.309 1.00 95.50 114 ARG A N 1
ATOM 853 C CA . ARG A 1 114 ? 1.034 -0.450 -16.308 1.00 95.50 114 ARG A CA 1
ATOM 854 C C . ARG A 1 114 ? 0.240 -1.652 -16.833 1.00 95.50 114 ARG A C 1
ATOM 856 O O . ARG A 1 114 ? -0.792 -1.464 -17.460 1.00 95.50 114 ARG A O 1
ATOM 863 N N . TYR A 1 115 ? 0.702 -2.865 -16.567 1.00 96.56 115 TYR A N 1
ATOM 864 C CA . TYR A 1 115 ? -0.006 -4.099 -16.879 1.00 96.56 115 TYR A CA 1
ATOM 865 C C . TYR A 1 115 ? 0.088 -5.010 -15.658 1.00 96.56 115 TYR A C 1
ATOM 867 O O . TYR A 1 115 ? 1.181 -5.233 -15.140 1.00 96.56 115 TYR A O 1
ATOM 875 N N . GLY A 1 116 ? -1.052 -5.486 -15.166 1.00 95.75 116 GLY A N 1
ATOM 876 C CA . GLY A 1 116 ? -1.090 -6.435 -14.059 1.00 95.75 116 GLY A CA 1
ATOM 877 C C . GLY A 1 116 ? -0.865 -7.864 -14.540 1.00 95.75 116 GLY A C 1
ATOM 878 O O . GLY A 1 116 ? -1.329 -8.239 -15.611 1.00 95.75 116 GLY A O 1
ATOM 879 N N . ASN A 1 117 ? -0.223 -8.685 -13.708 1.00 96.69 117 ASN A N 1
ATOM 880 C CA . ASN A 1 117 ? 0.077 -10.090 -14.003 1.00 96.69 117 ASN A CA 1
ATOM 881 C C . ASN A 1 117 ? 1.120 -10.272 -15.132 1.00 96.69 117 ASN A C 1
ATOM 883 O O . ASN A 1 117 ? 2.044 -9.472 -15.264 1.00 96.69 117 ASN A O 1
ATOM 887 N N . ARG A 1 118 ? 1.067 -11.389 -15.867 1.00 97.19 118 ARG A N 1
ATOM 888 C CA . ARG A 1 118 ? 2.148 -11.847 -16.751 1.00 97.19 118 ARG A CA 1
ATOM 889 C C . ARG A 1 118 ? 1.881 -11.506 -18.212 1.00 97.19 118 ARG A C 1
ATOM 891 O O . ARG A 1 118 ? 0.836 -11.856 -18.747 1.00 97.19 118 ARG A O 1
ATOM 898 N N . ILE A 1 119 ? 2.890 -10.943 -18.874 1.00 97.50 119 ILE A N 1
ATOM 899 C CA . ILE A 1 119 ? 2.985 -10.896 -20.337 1.00 97.50 119 ILE A CA 1
ATOM 900 C C . ILE A 1 119 ? 3.828 -12.093 -20.783 1.00 97.50 119 ILE A C 1
ATOM 902 O O . ILE A 1 119 ? 4.965 -12.265 -20.330 1.00 97.50 119 ILE A O 1
ATOM 906 N N . ALA A 1 120 ? 3.281 -12.937 -21.659 1.00 97.56 120 ALA A N 1
ATOM 907 C CA . ALA A 1 120 ? 3.982 -14.114 -22.162 1.00 97.56 120 ALA A CA 1
ATOM 908 C C . ALA A 1 120 ? 5.317 -13.715 -22.813 1.00 97.56 120 ALA A C 1
ATOM 910 O O . ALA A 1 120 ? 5.364 -12.850 -23.682 1.00 97.56 120 ALA A O 1
ATOM 911 N N . LYS A 1 121 ? 6.418 -14.338 -22.368 1.00 96.62 121 LYS A N 1
ATOM 912 C CA . LYS A 1 121 ? 7.790 -14.039 -22.828 1.00 96.62 121 LYS A CA 1
ATOM 913 C C . LYS A 1 121 ? 8.215 -12.564 -22.672 1.00 96.62 121 LYS A C 1
ATOM 915 O O . LYS A 1 121 ? 9.207 -12.168 -23.272 1.00 96.62 121 LYS A O 1
ATOM 920 N N . GLY A 1 122 ? 7.482 -11.758 -21.895 1.00 96.56 122 GLY A N 1
ATOM 921 C CA . GLY A 1 122 ? 7.731 -10.320 -21.749 1.00 96.56 122 GLY A CA 1
ATOM 922 C C . GLY A 1 122 ? 7.547 -9.515 -23.040 1.00 96.56 122 GLY A C 1
ATOM 923 O O . GLY A 1 122 ? 8.121 -8.438 -23.153 1.00 96.56 122 GLY A O 1
ATOM 924 N N . LYS A 1 123 ? 6.789 -10.038 -24.014 1.00 96.75 123 LYS A N 1
ATOM 925 C CA . LYS A 1 123 ? 6.620 -9.449 -25.348 1.00 96.75 123 LYS A CA 1
ATOM 926 C C . LYS A 1 123 ? 5.149 -9.360 -25.733 1.00 96.75 123 LYS A C 1
ATOM 928 O O . LYS A 1 123 ? 4.370 -10.265 -25.437 1.00 96.75 123 LYS A O 1
ATOM 933 N N . PHE A 1 124 ? 4.781 -8.288 -26.417 1.00 97.06 124 PHE A N 1
ATOM 934 C CA . PHE A 1 124 ? 3.466 -8.101 -27.021 1.00 97.06 124 PHE A CA 1
ATOM 935 C C . PHE A 1 124 ? 3.615 -7.179 -28.229 1.00 97.06 124 PHE A C 1
ATOM 937 O O . PHE A 1 124 ? 4.570 -6.416 -28.289 1.00 97.06 124 PHE A O 1
ATOM 944 N N . SER A 1 125 ? 2.677 -7.234 -29.172 1.00 97.00 125 SER A N 1
ATOM 945 C CA . SER A 1 125 ? 2.661 -6.304 -30.301 1.00 97.00 125 SER A CA 1
ATOM 946 C C . SER A 1 125 ? 1.574 -5.252 -30.115 1.00 97.00 125 SER A C 1
ATOM 948 O O . SER A 1 125 ? 0.453 -5.575 -29.718 1.00 97.00 125 SER A O 1
ATOM 950 N N . LEU A 1 126 ? 1.890 -4.002 -30.440 1.00 96.94 126 LEU A N 1
ATOM 951 C CA . LEU A 1 126 ? 0.964 -2.876 -30.440 1.00 96.94 126 LEU A CA 1
ATOM 952 C C . LEU A 1 126 ? 1.169 -2.073 -31.725 1.00 96.94 126 LEU A C 1
ATOM 954 O O . LEU A 1 126 ? 2.298 -1.748 -32.079 1.00 96.94 126 LEU A O 1
ATOM 958 N N . GLU A 1 127 ? 0.084 -1.788 -32.447 1.00 97.75 127 GLU A N 1
ATOM 959 C CA . GLU A 1 127 ? 0.131 -1.020 -33.706 1.00 97.75 127 GLU A CA 1
ATOM 960 C C . GLU A 1 127 ? 1.128 -1.591 -34.736 1.00 97.75 127 GLU A C 1
ATOM 962 O O . GLU A 1 127 ? 1.835 -0.866 -35.435 1.00 97.75 127 GLU A O 1
ATOM 967 N N . GLY A 1 128 ? 1.202 -2.924 -34.814 1.00 96.25 128 GLY A N 1
ATOM 968 C CA . GLY A 1 128 ? 2.083 -3.631 -35.748 1.00 96.25 128 GLY A CA 1
ATOM 969 C C . GLY A 1 128 ? 3.569 -3.618 -35.371 1.00 96.25 128 GLY A C 1
ATOM 970 O O . GLY A 1 128 ? 4.390 -4.039 -36.182 1.00 96.25 128 GLY A O 1
ATOM 971 N N . LYS A 1 129 ? 3.925 -3.159 -34.166 1.00 94.06 129 LYS A N 1
ATOM 972 C CA . LYS A 1 129 ? 5.294 -3.173 -33.634 1.00 94.06 129 LYS A CA 1
ATOM 973 C C . LYS A 1 129 ? 5.379 -4.096 -32.425 1.00 94.06 129 LYS A C 1
ATOM 975 O O . LYS A 1 129 ? 4.490 -4.056 -31.579 1.00 94.06 129 LYS A O 1
ATOM 980 N N . GLU A 1 130 ? 6.420 -4.924 -32.376 1.00 93.12 130 GLU A N 1
ATOM 981 C CA . GLU A 1 130 ? 6.819 -5.700 -31.187 1.00 93.12 130 GLU A CA 1
ATOM 982 C C . GLU A 1 130 ? 7.747 -4.872 -30.291 1.00 93.12 130 GLU A C 1
ATOM 984 O O . GLU A 1 130 ? 8.608 -4.151 -30.850 1.00 93.12 130 GLU A O 1
#

Mean predicted aligned error: 13.26 Å

Foldseek 3Di:
DDDDDDDDDDDDDDDDDPDDPPPPPPPPPPPPVPDQDDAFDQVLFFDADPNHTKTWDWDDDPFWIWIFIPPQRFTPWIWGQDPVGGTDTPFDADRGPVRCVPDPDNPGRGDDDPDPDDDVVPDDDDPNRD

pLDDT: mean 81.58, std 24.63, range [26.25, 98.62]